Protein AF-A0A2K3P424-F1 (afdb_monomer_lite)

pLDDT: mean 76.92, std 21.07, range [36.09, 98.31]

Radius of gyration: 28.74 Å; chains: 1; bounding box: 61×53×77 Å

Organism: Trifolium pratense (NCBI:txid57577)

Secondary structure (DSSP, 8-state):
-HHHHHHHHHHHHHHHHHHHHHHHHHHHHHHHH-TT-HHHHHHHHHHHHHHHHHHHHHHHHHHHHHHHHHHHHS-----SS------PPPPTT-------------TT-EEEEE-TTS-EEEEEEEEE-SSEEEEEESS--SHHHHHS-EEEEESSSSEEE----TTSSSSS--------

Structure (mmCIF, N/CA/C/O backbone):
data_AF-A0A2K3P424-F1
#
_entry.id   AF-A0A2K3P424-F1
#
loop_
_atom_site.group_PDB
_atom_site.id
_atom_site.type_symbol
_atom_site.label_atom_id
_atom_site.label_alt_id
_atom_site.label_comp_id
_atom_site.label_asym_id
_atom_site.label_entity_id
_atom_site.label_seq_id
_atom_site.pdbx_PDB_ins_code
_atom_site.Cartn_x
_atom_site.Cartn_y
_atom_site.Cartn_z
_atom_site.occupancy
_atom_site.B_iso_or_equiv
_atom_site.auth_seq_id
_atom_site.auth_comp_id
_atom_site.auth_asym_id
_atom_site.auth_atom_id
_atom_site.pdbx_PDB_model_num
ATOM 1 N N . MET A 1 1 ? 10.937 -5.374 24.442 1.00 50.41 1 MET A N 1
ATOM 2 C CA . MET A 1 1 ? 12.135 -5.113 23.614 1.00 50.41 1 MET A CA 1
ATOM 3 C C . MET A 1 1 ? 11.851 -5.297 22.122 1.00 50.41 1 MET A C 1
ATOM 5 O O . MET A 1 1 ? 12.391 -4.520 21.358 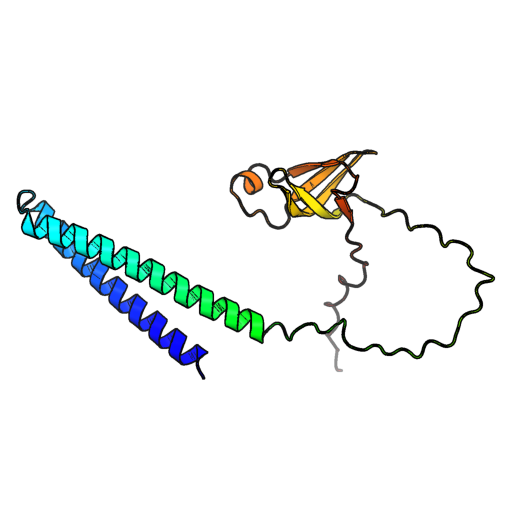1.00 50.41 1 MET A O 1
ATOM 9 N N . GLY A 1 2 ? 10.949 -6.201 21.702 1.00 68.12 2 GLY A N 1
ATOM 10 C CA . GLY A 1 2 ? 10.684 -6.443 20.270 1.00 68.12 2 GLY A CA 1
ATOM 11 C C . GLY A 1 2 ? 10.079 -5.287 19.456 1.00 68.12 2 GLY A C 1
ATOM 12 O O . GLY A 1 2 ? 10.345 -5.204 18.268 1.00 68.12 2 GLY A O 1
ATOM 13 N N . SER A 1 3 ? 9.329 -4.358 20.062 1.00 79.31 3 SER A N 1
ATOM 14 C CA . SER A 1 3 ? 8.681 -3.273 19.303 1.00 79.31 3 SER A CA 1
ATOM 15 C C . SER A 1 3 ? 9.649 -2.204 18.786 1.00 79.31 3 SER A C 1
ATOM 17 O O . SER A 1 3 ? 9.395 -1.606 17.747 1.00 79.31 3 SER A O 1
ATOM 19 N N . GLU A 1 4 ? 10.748 -1.942 19.497 1.00 86.62 4 GLU A N 1
ATOM 20 C CA . GLU A 1 4 ? 11.761 -0.974 19.055 1.00 86.62 4 GLU A CA 1
ATOM 21 C C . GLU A 1 4 ? 12.604 -1.559 17.916 1.00 86.62 4 GLU A C 1
ATOM 23 O O . GLU A 1 4 ? 12.831 -0.903 16.905 1.00 86.62 4 GLU A O 1
ATOM 28 N N . GLU A 1 5 ? 13.002 -2.826 18.044 1.00 88.56 5 GLU A N 1
ATOM 29 C CA . GLU A 1 5 ? 13.730 -3.559 17.003 1.00 88.56 5 GLU A CA 1
ATOM 30 C C . GLU A 1 5 ? 12.907 -3.663 15.708 1.00 88.56 5 GLU A C 1
ATOM 32 O O . GLU A 1 5 ? 13.434 -3.434 14.620 1.00 88.56 5 GLU A O 1
ATOM 37 N N . GLU A 1 6 ? 11.599 -3.921 15.820 1.00 90.94 6 GLU A N 1
ATOM 38 C CA . GLU A 1 6 ? 10.673 -3.947 14.682 1.00 90.94 6 GLU A CA 1
ATOM 39 C C . GLU A 1 6 ? 10.567 -2.578 13.992 1.00 90.94 6 GLU A C 1
ATOM 41 O O . GLU A 1 6 ? 10.610 -2.508 12.767 1.00 90.94 6 GLU A O 1
ATOM 46 N N . ARG A 1 7 ? 10.535 -1.470 14.748 1.00 91.56 7 ARG A N 1
ATOM 47 C CA . ARG A 1 7 ? 10.543 -0.107 14.177 1.00 91.56 7 ARG A CA 1
ATOM 48 C C . ARG A 1 7 ? 11.841 0.216 13.448 1.00 91.56 7 ARG A C 1
ATOM 50 O O . ARG A 1 7 ? 11.812 0.863 12.404 1.00 91.56 7 ARG A O 1
ATOM 57 N N . VAL A 1 8 ? 12.981 -0.214 13.985 1.00 94.56 8 VAL A N 1
ATOM 58 C CA . VAL A 1 8 ? 14.280 -0.035 13.320 1.00 94.56 8 VAL A CA 1
ATOM 59 C C . VAL A 1 8 ? 14.308 -0.801 11.997 1.00 94.56 8 VAL A C 1
ATOM 61 O O . VAL A 1 8 ? 14.717 -0.235 10.983 1.00 94.56 8 VAL A O 1
ATOM 64 N N . LEU A 1 9 ? 13.820 -2.045 11.988 1.00 93.62 9 LEU A N 1
ATOM 65 C CA . LEU A 1 9 ? 13.697 -2.851 10.771 1.00 93.62 9 LEU A CA 1
ATOM 66 C C . LEU A 1 9 ? 12.753 -2.207 9.748 1.00 93.62 9 LEU A C 1
ATOM 68 O O . LEU A 1 9 ? 13.120 -2.098 8.581 1.00 93.62 9 LEU A O 1
ATOM 72 N N . GLU A 1 10 ? 11.577 -1.734 10.172 1.00 95.31 10 GLU A N 1
ATOM 73 C CA . GLU A 1 10 ? 10.632 -1.008 9.309 1.00 95.31 10 GLU A CA 1
ATOM 74 C C . GLU A 1 10 ? 11.301 0.204 8.643 1.00 95.31 10 GLU A C 1
ATOM 76 O O . GLU A 1 10 ? 11.246 0.340 7.423 1.00 95.31 10 GLU A O 1
ATOM 81 N N . ASN A 1 11 ? 11.988 1.046 9.422 1.00 96.00 11 ASN A N 1
ATOM 82 C CA . ASN A 1 11 ? 12.668 2.237 8.903 1.00 96.00 11 ASN A CA 1
ATOM 83 C C . ASN A 1 11 ? 13.791 1.882 7.915 1.00 96.00 11 ASN A C 1
ATOM 85 O O . ASN A 1 11 ? 13.994 2.575 6.918 1.00 96.00 11 ASN A O 1
ATOM 89 N N . GLN A 1 12 ? 14.535 0.806 8.182 1.00 96.62 12 GLN A N 1
ATOM 90 C CA . GLN A 1 12 ? 15.587 0.343 7.281 1.00 96.62 12 GLN A CA 1
ATOM 91 C C . GLN A 1 12 ? 15.010 -0.161 5.951 1.00 96.62 12 GLN A C 1
ATOM 93 O O . GLN A 1 12 ? 15.551 0.160 4.893 1.00 96.62 12 GLN A O 1
ATOM 98 N N . LEU A 1 13 ? 13.907 -0.911 5.994 1.00 96.38 13 LEU A N 1
ATOM 99 C CA . LEU A 1 13 ? 13.216 -1.389 4.795 1.00 96.38 13 LEU A CA 1
ATOM 100 C C . LEU A 1 13 ? 12.629 -0.234 3.976 1.00 96.38 13 LEU A C 1
ATOM 102 O O . LEU A 1 13 ? 12.711 -0.250 2.751 1.00 96.38 13 LEU A O 1
ATOM 106 N N . GLU A 1 14 ? 12.088 0.795 4.631 1.00 97.50 14 GLU A N 1
ATOM 107 C CA . GLU A 1 14 ? 11.613 2.009 3.955 1.00 97.50 14 GLU A CA 1
ATOM 108 C C . GLU A 1 14 ? 12.727 2.741 3.213 1.00 97.50 14 GLU A C 1
ATOM 110 O O . GLU A 1 14 ? 12.531 3.168 2.073 1.00 97.50 14 GLU A O 1
ATOM 115 N N . LEU A 1 15 ? 13.899 2.862 3.840 1.00 97.44 15 LEU A 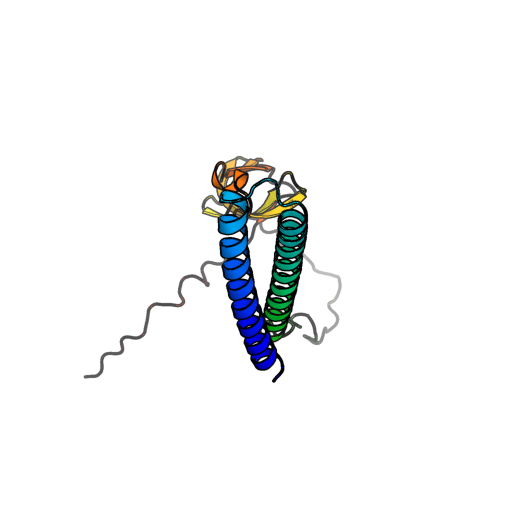N 1
ATOM 116 C CA . LEU A 1 15 ? 15.058 3.480 3.208 1.00 97.44 15 LEU A CA 1
ATOM 117 C C . LEU A 1 15 ? 15.476 2.701 1.954 1.00 97.44 15 LEU A C 1
ATOM 119 O O . LEU A 1 15 ? 15.638 3.296 0.891 1.00 97.44 15 LEU A O 1
ATOM 123 N N . GLN A 1 16 ? 15.570 1.372 2.054 1.00 96.94 16 GLN A N 1
ATOM 124 C CA . GLN A 1 16 ? 15.919 0.509 0.920 1.00 96.94 16 GLN A CA 1
ATOM 125 C C . GLN A 1 16 ? 14.886 0.578 -0.210 1.00 96.94 16 GLN A C 1
ATOM 127 O O . GLN A 1 16 ? 15.251 0.635 -1.383 1.00 96.94 16 GLN A O 1
ATOM 132 N N . LEU A 1 17 ? 13.595 0.621 0.124 1.00 97.81 17 LEU A N 1
ATOM 133 C CA . LEU A 1 17 ? 12.527 0.818 -0.857 1.00 97.81 17 LEU A CA 1
ATOM 134 C C . LEU A 1 17 ? 12.668 2.155 -1.588 1.00 97.81 17 LEU A C 1
ATOM 136 O O . LEU A 1 17 ? 12.436 2.220 -2.795 1.00 97.81 17 LEU A O 1
ATOM 140 N N . ASN A 1 18 ? 13.059 3.220 -0.885 1.00 97.81 18 ASN A N 1
ATOM 141 C CA . ASN A 1 18 ? 13.304 4.509 -1.522 1.00 97.81 18 ASN A CA 1
ATOM 142 C C . ASN A 1 18 ? 14.489 4.439 -2.498 1.00 97.81 18 ASN A C 1
ATOM 144 O O . ASN A 1 18 ? 14.373 4.892 -3.632 1.00 97.81 18 ASN A O 1
ATOM 148 N N . GLU A 1 19 ? 15.592 3.804 -2.102 1.00 97.44 19 GLU A N 1
ATOM 149 C CA . GLU A 1 19 ? 16.766 3.605 -2.967 1.00 97.44 19 GLU A CA 1
ATOM 150 C C . GLU A 1 19 ? 16.436 2.777 -4.224 1.00 97.44 19 GLU A C 1
ATOM 152 O O . GLU A 1 19 ? 16.912 3.071 -5.325 1.00 97.44 19 GLU A O 1
ATOM 157 N N . GLN A 1 20 ? 15.583 1.756 -4.093 1.00 97.69 20 GLN A N 1
ATOM 158 C CA . GLN A 1 20 ? 15.102 0.973 -5.235 1.00 97.69 20 GLN A CA 1
ATOM 159 C C . GLN A 1 20 ? 14.208 1.797 -6.165 1.00 97.69 20 GLN A C 1
ATOM 161 O O . GLN A 1 20 ? 14.333 1.677 -7.382 1.00 97.69 20 GLN A O 1
ATOM 166 N N . LYS A 1 21 ? 13.352 2.672 -5.625 1.00 97.88 21 LYS A N 1
ATOM 167 C CA . LYS A 1 21 ? 12.535 3.601 -6.427 1.00 97.88 21 LYS A CA 1
ATOM 168 C C . LYS A 1 21 ? 13.389 4.623 -7.174 1.00 97.88 21 LYS A C 1
ATOM 170 O O . LYS A 1 21 ? 13.114 4.908 -8.338 1.00 97.88 21 LYS A O 1
ATOM 175 N N . ASP A 1 22 ? 14.449 5.121 -6.545 1.00 97.81 22 ASP A N 1
ATOM 176 C CA . ASP A 1 22 ? 15.416 6.003 -7.204 1.00 97.81 22 ASP A CA 1
ATOM 177 C C . ASP A 1 22 ? 16.155 5.261 -8.332 1.00 97.81 22 ASP A C 1
ATOM 179 O O . ASP A 1 22 ? 16.331 5.790 -9.431 1.00 97.81 22 ASP A O 1
ATOM 183 N N . SER A 1 23 ? 16.520 3.997 -8.094 1.00 96.25 23 SER A N 1
ATOM 184 C CA . SER A 1 23 ? 17.129 3.122 -9.107 1.00 96.25 23 SER A CA 1
ATOM 185 C C . SER A 1 23 ? 16.175 2.838 -10.273 1.00 96.25 23 SER A C 1
ATOM 187 O O . SER A 1 23 ? 16.591 2.867 -11.430 1.00 96.25 23 SER A O 1
ATOM 189 N N . LEU A 1 24 ? 14.888 2.624 -9.986 1.00 97.75 24 LEU A N 1
ATOM 190 C CA . LEU A 1 24 ? 13.845 2.444 -10.994 1.00 97.75 24 LEU A CA 1
ATOM 191 C C . LEU A 1 24 ? 13.701 3.693 -11.872 1.00 97.75 24 LEU A C 1
ATOM 193 O O . LEU A 1 24 ? 13.701 3.578 -13.092 1.00 97.75 24 LEU A O 1
ATOM 197 N N . SER A 1 25 ? 13.695 4.884 -11.266 1.00 97.62 25 SER A N 1
ATOM 198 C CA . SER A 1 25 ? 13.671 6.160 -11.995 1.00 97.62 25 SER A CA 1
ATOM 199 C C . SER A 1 25 ? 14.871 6.312 -12.943 1.00 97.62 25 SER A C 1
ATOM 201 O O . SER A 1 25 ? 14.738 6.766 -14.082 1.00 97.62 25 SER A O 1
ATOM 203 N N . ALA A 1 26 ? 16.061 5.870 -12.523 1.00 96.75 26 ALA A N 1
ATOM 204 C CA . ALA A 1 26 ? 17.235 5.855 -13.395 1.00 96.75 26 ALA A CA 1
ATOM 205 C C . ALA A 1 26 ? 17.065 4.901 -14.595 1.00 96.75 26 ALA A C 1
ATOM 207 O O . ALA A 1 26 ? 17.467 5.238 -15.713 1.00 96.75 26 ALA A O 1
ATOM 208 N N . ILE A 1 27 ? 16.441 3.738 -14.384 1.00 96.06 27 ILE A N 1
ATOM 209 C CA . ILE A 1 27 ? 16.120 2.780 -15.451 1.00 96.06 27 ILE A CA 1
ATOM 210 C C . ILE A 1 27 ? 15.049 3.346 -16.394 1.00 96.06 27 ILE A C 1
ATOM 212 O O . ILE A 1 27 ? 15.208 3.237 -17.610 1.00 96.06 27 ILE A O 1
ATOM 216 N N . ASP A 1 28 ? 14.025 4.025 -15.872 1.00 96.62 28 ASP A N 1
ATOM 217 C CA . ASP A 1 28 ? 13.004 4.708 -16.676 1.00 96.62 28 ASP A CA 1
ATOM 218 C C . ASP A 1 28 ? 13.643 5.717 -17.634 1.00 96.62 28 ASP A C 1
ATOM 220 O O . ASP A 1 28 ? 13.347 5.736 -18.831 1.00 96.62 28 ASP A O 1
ATOM 224 N N . HIS A 1 29 ? 14.588 6.520 -17.139 1.00 96.31 29 HIS A N 1
ATOM 225 C CA . HIS A 1 29 ? 15.341 7.451 -17.976 1.00 96.31 29 HIS A CA 1
ATOM 226 C C . HIS A 1 29 ? 16.160 6.749 -19.065 1.00 96.31 29 HIS A C 1
ATOM 228 O O . HIS A 1 29 ? 16.208 7.235 -20.197 1.00 96.31 29 HIS A O 1
ATOM 234 N N . ALA A 1 30 ? 16.783 5.611 -18.760 1.00 95.12 30 ALA A N 1
ATOM 235 C CA . ALA A 1 30 ? 17.528 4.835 -19.747 1.00 95.12 30 ALA A CA 1
ATOM 236 C C . ALA A 1 30 ? 16.604 4.202 -20.808 1.00 95.12 30 ALA A C 1
ATOM 238 O O . ALA A 1 30 ? 16.928 4.242 -21.995 1.00 95.12 30 ALA A O 1
ATOM 239 N N . LEU A 1 31 ? 15.420 3.720 -20.416 1.00 95.19 31 LEU A N 1
ATOM 240 C CA . LEU A 1 31 ? 14.396 3.196 -21.331 1.00 95.19 31 LEU A CA 1
ATOM 241 C C . LEU A 1 31 ? 13.782 4.278 -22.229 1.00 95.19 31 LEU A C 1
ATOM 243 O O . LEU A 1 31 ? 13.370 3.980 -23.349 1.00 95.19 31 LEU A O 1
ATOM 247 N N . LEU A 1 32 ? 13.738 5.537 -21.782 1.00 95.44 32 LEU A N 1
ATOM 248 C CA . LEU A 1 32 ? 13.353 6.662 -22.644 1.00 95.44 32 LEU A CA 1
ATOM 249 C C . LEU A 1 32 ? 14.380 6.919 -23.758 1.00 95.44 32 LEU A C 1
ATOM 251 O O . LEU A 1 32 ? 14.000 7.358 -24.843 1.00 95.44 32 LEU A O 1
ATOM 255 N N . ILE A 1 33 ? 15.665 6.664 -23.492 1.00 95.12 33 ILE A N 1
ATOM 256 C CA . ILE A 1 33 ? 16.758 6.845 -24.458 1.00 95.12 33 ILE A CA 1
ATOM 257 C C . ILE A 1 33 ? 16.828 5.657 -25.424 1.00 95.12 33 ILE A C 1
ATOM 259 O O . ILE A 1 33 ? 16.982 5.863 -26.628 1.00 95.12 33 ILE A O 1
ATOM 263 N N . ASP A 1 34 ? 16.684 4.431 -24.914 1.00 94.81 34 ASP A N 1
ATOM 264 C CA . ASP A 1 34 ? 16.653 3.204 -25.715 1.00 94.81 34 ASP A CA 1
ATOM 265 C C . ASP A 1 34 ? 15.436 2.324 -25.363 1.00 94.81 34 ASP A C 1
ATOM 267 O O . ASP A 1 34 ? 15.533 1.395 -24.554 1.00 94.81 34 ASP A O 1
ATOM 271 N N . PRO A 1 35 ? 14.279 2.569 -26.009 1.00 92.56 35 PRO A N 1
ATOM 272 C CA . PRO A 1 35 ? 13.057 1.800 -25.768 1.00 92.56 35 PRO A CA 1
ATOM 273 C C . PRO A 1 35 ? 13.111 0.354 -26.275 1.00 92.56 35 PRO A C 1
ATOM 275 O O . PRO A 1 35 ? 12.222 -0.443 -25.946 1.00 92.56 35 PRO A O 1
ATOM 278 N N . THR A 1 36 ? 14.094 0.039 -27.126 1.00 94.12 36 THR A N 1
ATOM 279 C CA . THR A 1 36 ? 14.251 -1.267 -27.780 1.00 94.12 36 THR A CA 1
ATOM 280 C C . THR A 1 36 ? 15.104 -2.244 -26.982 1.00 94.12 36 THR A C 1
ATOM 282 O O . THR A 1 36 ? 15.158 -3.422 -27.334 1.00 94.12 36 THR A O 1
ATOM 285 N N . ASN A 1 37 ? 15.719 -1.786 -25.890 1.00 94.69 37 ASN A N 1
ATOM 286 C CA . ASN A 1 37 ? 16.498 -2.629 -24.998 1.00 94.69 37 ASN A CA 1
ATOM 287 C C . ASN A 1 37 ? 15.586 -3.582 -24.199 1.00 94.69 37 ASN A C 1
ATOM 289 O O . ASN A 1 37 ? 14.924 -3.178 -23.240 1.00 94.69 37 ASN A O 1
ATOM 293 N N . SER A 1 38 ? 15.529 -4.851 -24.617 1.00 93.94 38 SER A N 1
ATOM 294 C CA . SER A 1 38 ? 14.696 -5.881 -23.983 1.00 93.94 38 SER A CA 1
ATOM 295 C C . SER A 1 38 ? 15.201 -6.283 -22.599 1.00 93.94 38 SER A C 1
ATOM 297 O O . SER A 1 38 ? 14.395 -6.431 -21.690 1.00 93.94 38 SER A O 1
ATOM 299 N N . GLU A 1 39 ? 16.518 -6.393 -22.418 1.00 95.38 39 GLU A N 1
ATOM 300 C CA . GLU A 1 39 ? 17.136 -6.772 -21.138 1.00 95.38 39 GLU A CA 1
ATOM 301 C C . GLU A 1 39 ? 16.827 -5.730 -20.055 1.00 95.38 39 GLU A C 1
ATOM 303 O O . GLU A 1 39 ? 16.421 -6.062 -18.944 1.00 95.38 39 GLU A O 1
ATOM 308 N N . LEU A 1 40 ? 16.944 -4.444 -20.396 1.00 95.19 40 LEU A N 1
ATOM 309 C CA . LEU A 1 40 ? 16.648 -3.349 -19.475 1.00 95.19 40 LEU A CA 1
ATOM 310 C C . LEU A 1 40 ? 15.158 -3.293 -19.100 1.00 95.19 40 LEU A C 1
ATOM 312 O O . LEU A 1 40 ? 14.816 -2.934 -17.974 1.00 95.19 40 LEU A O 1
ATOM 316 N N . ARG A 1 41 ? 14.271 -3.667 -20.030 1.00 95.81 41 ARG A N 1
ATOM 317 C CA . ARG A 1 41 ? 12.828 -3.764 -19.779 1.00 95.81 41 ARG A CA 1
ATOM 318 C C . ARG A 1 41 ? 12.496 -4.920 -18.836 1.00 95.81 41 ARG A C 1
ATOM 320 O O . ARG A 1 41 ? 11.686 -4.730 -17.935 1.00 95.81 41 ARG A O 1
ATOM 327 N N . GLU A 1 42 ? 13.137 -6.074 -19.010 1.00 96.56 42 GLU A N 1
ATOM 328 C CA . GLU A 1 42 ? 12.990 -7.218 -18.102 1.00 96.56 42 GLU A CA 1
ATOM 329 C C . GLU A 1 42 ? 13.432 -6.851 -16.677 1.00 96.56 42 GLU A C 1
ATOM 331 O O . GLU A 1 42 ? 12.678 -7.062 -15.730 1.00 96.56 42 GLU A O 1
ATOM 336 N N . VAL A 1 43 ? 14.594 -6.200 -16.525 1.00 96.81 43 VAL A N 1
ATOM 337 C CA . VAL A 1 43 ? 15.082 -5.724 -15.215 1.00 96.81 43 VAL A CA 1
ATOM 338 C C . VAL A 1 43 ? 14.134 -4.694 -14.595 1.00 96.81 43 VAL A C 1
ATOM 340 O O . VAL A 1 43 ? 13.877 -4.739 -13.394 1.00 96.81 43 VAL A O 1
ATOM 343 N N . HIS A 1 44 ? 13.589 -3.771 -15.394 1.00 97.56 44 HIS A N 1
ATOM 344 C CA . HIS A 1 44 ? 12.577 -2.821 -14.928 1.00 97.56 44 HIS A CA 1
ATOM 345 C C . HIS A 1 44 ? 11.337 -3.548 -14.385 1.00 97.56 44 HIS A C 1
ATOM 347 O O . HIS A 1 44 ? 10.865 -3.237 -13.293 1.00 97.56 44 HIS A O 1
ATOM 353 N N . GLU A 1 45 ? 10.800 -4.516 -15.131 1.00 97.25 45 GLU A N 1
ATOM 354 C CA . GLU A 1 45 ? 9.615 -5.279 -14.725 1.00 97.25 45 GLU A CA 1
ATOM 355 C C . GLU A 1 45 ? 9.863 -6.090 -13.445 1.00 97.25 45 GLU A C 1
ATOM 357 O O . GLU A 1 45 ? 9.029 -6.063 -12.535 1.00 97.25 45 GLU A O 1
ATOM 362 N N . GLU A 1 46 ? 11.025 -6.740 -13.336 1.00 97.75 46 GLU A N 1
ATOM 363 C CA . GLU A 1 46 ? 11.438 -7.461 -12.128 1.00 97.75 46 GLU A CA 1
ATOM 364 C C . GLU A 1 46 ? 11.566 -6.517 -10.927 1.00 97.75 46 GLU A C 1
ATOM 366 O O . GLU A 1 46 ? 11.020 -6.801 -9.860 1.00 97.75 46 GLU A O 1
ATOM 371 N N . LEU A 1 47 ? 12.217 -5.362 -11.099 1.00 97.62 47 LEU A N 1
ATOM 372 C CA . LEU A 1 47 ? 12.388 -4.381 -10.028 1.00 97.62 47 LEU A CA 1
ATOM 373 C C . LEU A 1 47 ? 11.044 -3.807 -9.564 1.00 97.62 47 LEU A C 1
ATOM 375 O O . LEU A 1 47 ? 10.818 -3.666 -8.363 1.00 97.62 47 LEU A O 1
ATOM 379 N N . VAL A 1 48 ? 10.122 -3.526 -10.489 1.00 98.19 48 VAL A N 1
ATOM 380 C CA . VAL A 1 48 ? 8.756 -3.095 -10.152 1.00 98.19 48 VAL A CA 1
ATOM 381 C C . VAL A 1 48 ? 8.034 -4.156 -9.326 1.00 98.19 48 VAL A C 1
ATOM 383 O O . VAL A 1 48 ? 7.331 -3.809 -8.375 1.00 98.19 48 VAL A O 1
ATOM 386 N N . GLN A 1 49 ? 8.181 -5.435 -9.676 1.00 98.00 49 GLN A N 1
ATOM 387 C CA . GLN A 1 49 ? 7.558 -6.512 -8.914 1.00 98.00 49 GLN A CA 1
ATOM 388 C C . GLN A 1 49 ? 8.199 -6.661 -7.528 1.00 98.00 49 GLN A C 1
ATOM 390 O O . GLN A 1 49 ? 7.479 -6.710 -6.535 1.00 98.00 49 GLN A O 1
ATOM 395 N N . ALA A 1 50 ? 9.530 -6.626 -7.440 1.00 97.25 50 ALA A N 1
ATOM 396 C CA . ALA A 1 50 ? 10.256 -6.709 -6.176 1.00 97.25 50 ALA A CA 1
ATOM 397 C C . ALA A 1 50 ? 9.898 -5.563 -5.213 1.00 97.25 50 ALA A C 1
ATOM 399 O O . ALA A 1 50 ? 9.704 -5.799 -4.021 1.00 97.25 50 ALA A O 1
ATOM 400 N N . ILE A 1 51 ? 9.750 -4.334 -5.726 1.00 97.94 51 ILE A N 1
ATOM 401 C CA . ILE A 1 51 ? 9.302 -3.177 -4.935 1.00 97.94 51 ILE A CA 1
ATOM 402 C C . ILE A 1 51 ? 7.895 -3.420 -4.383 1.00 97.94 51 ILE A C 1
ATOM 404 O O . ILE A 1 51 ? 7.667 -3.196 -3.197 1.00 97.94 51 ILE A O 1
ATOM 408 N N . LYS A 1 52 ? 6.958 -3.905 -5.207 1.00 98.31 52 LYS A N 1
ATOM 409 C CA . LYS A 1 52 ? 5.585 -4.193 -4.759 1.00 98.31 52 LYS A CA 1
ATOM 410 C C . LYS A 1 52 ? 5.553 -5.252 -3.662 1.00 98.31 52 LYS A C 1
ATOM 412 O O . LYS A 1 52 ? 4.889 -5.051 -2.648 1.00 98.31 52 LYS A O 1
ATOM 417 N N . ASP A 1 53 ? 6.290 -6.342 -3.847 1.00 97.69 53 ASP A N 1
ATOM 418 C CA . ASP A 1 53 ? 6.345 -7.437 -2.877 1.00 97.69 53 ASP A CA 1
ATOM 419 C C . ASP A 1 53 ? 6.956 -6.957 -1.544 1.00 97.69 53 ASP A C 1
ATOM 421 O O . ASP A 1 53 ? 6.471 -7.298 -0.462 1.00 97.69 53 ASP A O 1
ATOM 425 N N . ALA A 1 54 ? 7.985 -6.105 -1.601 1.00 96.00 54 ALA A N 1
ATOM 426 C CA . ALA A 1 54 ? 8.591 -5.496 -0.419 1.00 96.00 54 ALA A CA 1
ATOM 427 C C . ALA A 1 54 ? 7.661 -4.479 0.276 1.00 96.00 54 ALA A C 1
ATOM 429 O O . ALA A 1 54 ? 7.604 -4.450 1.508 1.00 96.00 54 ALA A O 1
ATOM 430 N N . GLU A 1 55 ? 6.898 -3.679 -0.476 1.00 97.56 55 GLU A N 1
ATOM 431 C CA . GLU A 1 55 ? 5.876 -2.773 0.071 1.00 97.56 55 GLU A CA 1
ATOM 432 C C . GLU A 1 55 ? 4.751 -3.540 0.778 1.00 97.56 55 GLU A C 1
ATOM 434 O O . GLU A 1 55 ? 4.332 -3.158 1.876 1.00 97.56 55 GLU A O 1
ATOM 439 N N . GLU A 1 56 ? 4.286 -4.643 0.188 1.00 97.88 56 GLU A N 1
ATOM 440 C CA . GLU A 1 56 ? 3.297 -5.530 0.805 1.00 97.88 56 GLU A CA 1
ATOM 441 C C . GLU A 1 56 ? 3.853 -6.162 2.089 1.00 97.88 56 GLU A C 1
ATOM 443 O O . GLU A 1 56 ? 3.203 -6.118 3.140 1.00 97.88 56 GLU A O 1
ATOM 448 N N . GLY A 1 57 ? 5.087 -6.671 2.049 1.00 96.12 57 GLY A N 1
ATOM 449 C CA . GLY A 1 57 ? 5.775 -7.200 3.226 1.00 96.12 57 GLY A CA 1
ATOM 450 C C . GLY A 1 57 ? 5.887 -6.171 4.356 1.00 96.12 57 GLY A C 1
ATOM 451 O O . GLY A 1 57 ? 5.550 -6.464 5.506 1.00 96.12 57 GLY A O 1
ATOM 452 N N . LEU A 1 58 ? 6.280 -4.936 4.035 1.00 97.38 58 LEU A N 1
ATOM 453 C CA . LEU A 1 58 ? 6.369 -3.846 5.007 1.00 97.38 58 LEU A CA 1
ATOM 454 C C . LEU A 1 58 ? 4.997 -3.491 5.602 1.00 97.38 58 LEU A C 1
ATOM 456 O O . LEU A 1 58 ? 4.885 -3.255 6.808 1.00 97.38 58 LEU A O 1
ATOM 460 N N . LEU A 1 59 ? 3.938 -3.487 4.788 1.00 97.06 59 LEU A N 1
ATOM 461 C CA . LEU A 1 59 ? 2.571 -3.271 5.265 1.00 97.06 59 LEU A CA 1
ATOM 462 C C . LEU A 1 59 ? 2.151 -4.355 6.268 1.00 97.06 59 LEU A C 1
ATOM 464 O O . LEU A 1 59 ? 1.538 -4.043 7.296 1.00 97.06 59 LEU A O 1
ATOM 468 N N . HIS A 1 60 ? 2.487 -5.616 5.992 1.00 96.81 60 HIS A N 1
ATOM 469 C CA . HIS A 1 60 ? 2.216 -6.726 6.902 1.00 96.81 60 HIS A CA 1
ATOM 470 C C . HIS A 1 60 ? 2.934 -6.569 8.244 1.00 96.81 60 HIS A C 1
ATOM 472 O O . HIS A 1 60 ? 2.292 -6.754 9.282 1.00 96.81 60 HIS A O 1
ATOM 478 N N . LEU A 1 61 ? 4.211 -6.178 8.232 1.00 95.00 61 LEU A N 1
ATOM 479 C CA . LEU A 1 61 ? 4.986 -5.914 9.449 1.00 95.00 61 LEU A CA 1
ATOM 480 C C . LEU A 1 61 ? 4.342 -4.802 10.281 1.00 95.00 61 LEU A C 1
ATOM 482 O O . LEU A 1 61 ? 3.931 -5.035 11.417 1.00 95.00 61 LEU A O 1
ATOM 486 N N . LYS A 1 62 ? 4.091 -3.640 9.667 1.00 95.81 62 LYS A N 1
ATOM 487 C CA . LYS A 1 62 ? 3.452 -2.501 10.345 1.00 95.81 62 LYS A CA 1
ATOM 488 C C . LYS A 1 62 ? 2.108 -2.862 10.959 1.00 95.81 62 LYS A C 1
ATOM 490 O O . LYS A 1 62 ? 1.790 -2.448 12.075 1.00 95.81 62 LYS A O 1
ATOM 495 N N . ARG A 1 63 ? 1.296 -3.633 10.235 1.00 96.12 63 ARG A N 1
ATOM 496 C CA . ARG A 1 63 ? 0.006 -4.109 10.736 1.00 96.12 63 ARG A CA 1
ATOM 497 C C . ARG A 1 63 ? 0.184 -5.042 11.930 1.00 96.12 63 ARG A C 1
ATOM 499 O O . ARG A 1 63 ? -0.533 -4.876 12.913 1.00 96.12 63 ARG A O 1
ATOM 506 N N . SER A 1 64 ? 1.094 -6.010 11.840 1.00 93.62 64 SER A N 1
ATOM 507 C CA . SER A 1 64 ? 1.390 -6.950 12.926 1.00 93.62 64 SER A CA 1
ATOM 508 C C . SER A 1 64 ? 1.812 -6.206 14.192 1.00 93.62 64 SER A C 1
ATOM 510 O O . SER A 1 64 ? 1.214 -6.410 15.252 1.00 93.62 64 SER A O 1
ATOM 512 N N . ARG A 1 65 ? 2.743 -5.252 14.060 1.00 92.88 65 ARG A N 1
ATOM 513 C CA . ARG A 1 65 ? 3.180 -4.399 15.164 1.00 92.88 65 ARG A CA 1
ATOM 514 C C . ARG A 1 65 ? 2.023 -3.650 15.803 1.00 92.88 65 ARG A C 1
ATOM 516 O O . ARG A 1 65 ? 1.832 -3.736 17.011 1.00 92.88 65 ARG A O 1
ATOM 523 N N . LEU A 1 66 ? 1.224 -2.943 15.003 1.00 92.69 66 LEU A N 1
ATOM 524 C CA . LEU A 1 66 ? 0.099 -2.150 15.505 1.00 92.69 66 LEU A CA 1
ATOM 525 C C . LEU A 1 66 ? -0.954 -3.006 16.214 1.00 92.69 66 LEU A C 1
ATOM 527 O O . LEU A 1 66 ? -1.507 -2.569 17.220 1.00 92.69 66 LEU A O 1
ATOM 531 N N . LEU A 1 67 ? -1.222 -4.217 15.716 1.00 91.12 67 LEU A N 1
ATOM 532 C CA . LEU A 1 67 ? -2.122 -5.158 16.384 1.00 91.12 67 LEU A CA 1
ATOM 533 C C . LEU A 1 67 ? -1.548 -5.607 17.731 1.00 91.12 67 LEU A C 1
ATOM 535 O O . LEU A 1 67 ? -2.256 -5.551 18.729 1.00 91.12 67 LEU A O 1
ATOM 539 N N . SER A 1 68 ? -0.258 -5.946 17.786 1.00 88.38 68 SER A N 1
ATOM 540 C CA . SER A 1 68 ? 0.393 -6.313 19.048 1.00 88.38 68 SER A CA 1
ATOM 541 C C . SER A 1 68 ? 0.414 -5.154 20.057 1.00 88.38 68 SER A C 1
ATOM 543 O O . SER A 1 68 ? 0.162 -5.348 21.245 1.00 88.38 68 SER A O 1
ATOM 545 N N . GLU A 1 69 ? 0.643 -3.923 19.591 1.00 88.12 69 GLU A N 1
ATOM 546 C CA . GLU A 1 69 ? 0.579 -2.719 20.421 1.00 88.12 69 GLU A CA 1
ATOM 547 C C . GLU A 1 69 ? -0.847 -2.506 20.949 1.00 88.12 69 GLU A C 1
ATOM 549 O O . GLU A 1 69 ? -1.022 -2.255 22.139 1.00 88.12 69 GLU A O 1
ATOM 554 N N . ALA A 1 70 ? -1.873 -2.685 20.113 1.00 87.75 70 ALA A N 1
ATOM 555 C CA . ALA A 1 70 ? -3.267 -2.610 20.542 1.00 87.75 70 ALA A CA 1
ATOM 556 C C . ALA A 1 70 ? -3.622 -3.685 21.585 1.00 87.75 70 ALA A C 1
ATOM 558 O O . ALA A 1 70 ? -4.261 -3.358 22.584 1.00 87.75 70 ALA A O 1
ATOM 559 N N . ASP A 1 71 ? -3.160 -4.924 21.407 1.00 86.50 71 ASP A N 1
ATOM 560 C CA . ASP A 1 71 ? -3.394 -6.027 22.349 1.00 86.50 71 ASP A CA 1
ATOM 561 C C . ASP A 1 71 ? -2.706 -5.789 23.704 1.00 86.50 71 ASP A C 1
ATOM 563 O O . ASP A 1 71 ? -3.229 -6.175 24.746 1.00 86.50 71 ASP A O 1
ATOM 567 N N . THR A 1 72 ? -1.550 -5.115 23.726 1.00 83.94 72 THR A N 1
ATOM 568 C CA . THR A 1 72 ? -0.884 -4.740 24.992 1.00 83.94 72 THR A CA 1
ATOM 569 C C . THR A 1 72 ? -1.545 -3.556 25.701 1.00 83.94 72 THR A C 1
ATOM 571 O O . THR A 1 72 ? -1.532 -3.496 26.931 1.00 83.94 72 THR A O 1
ATOM 574 N N . LEU A 1 73 ? -2.121 -2.613 24.946 1.00 79.19 73 LEU A N 1
ATOM 575 C CA . LEU A 1 73 ? -2.798 -1.422 25.478 1.00 79.19 73 LEU A CA 1
ATOM 576 C C . LEU A 1 73 ? -4.244 -1.680 25.897 1.00 79.19 73 LEU A C 1
ATOM 578 O O . LEU A 1 73 ? -4.787 -0.921 26.700 1.00 79.19 73 LEU A O 1
ATOM 582 N N . LEU A 1 74 ? -4.866 -2.726 25.361 1.00 70.25 74 LEU A N 1
ATOM 583 C CA . LEU A 1 74 ? -6.124 -3.267 25.844 1.00 70.25 74 LEU A CA 1
ATOM 584 C C . LEU A 1 74 ? -5.784 -4.37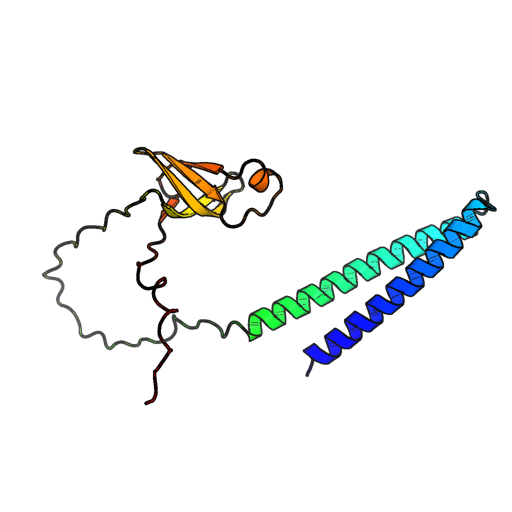5 26.841 1.00 70.25 74 LEU A C 1
ATOM 586 O O . LEU A 1 74 ? -5.748 -5.538 26.438 1.00 70.25 74 LEU A O 1
ATOM 590 N N . PRO A 1 75 ? -5.535 -4.077 28.138 1.00 57.84 75 PRO A N 1
ATOM 591 C CA . PRO A 1 75 ? -5.522 -5.141 29.123 1.00 57.84 75 PRO A CA 1
ATOM 592 C C . PRO A 1 75 ? -6.829 -5.894 28.931 1.00 57.84 75 PRO A C 1
ATOM 594 O O . PRO A 1 75 ? -7.900 -5.278 28.954 1.00 57.84 75 PRO A O 1
ATOM 597 N N . SER A 1 76 ? -6.699 -7.192 28.637 1.00 58.75 76 SER A N 1
ATOM 598 C CA . SER A 1 76 ? -7.797 -8.129 28.457 1.00 58.75 76 SER A CA 1
ATOM 599 C C . SER A 1 76 ? -8.888 -7.728 29.426 1.00 58.75 76 SER A C 1
ATOM 601 O O . SER A 1 76 ? -8.695 -7.821 30.642 1.00 58.75 76 SER A O 1
ATOM 603 N N . THR A 1 77 ? -9.984 -7.187 28.906 1.00 54.94 77 THR A N 1
ATOM 604 C CA . THR A 1 77 ? -11.132 -6.835 29.721 1.00 54.94 77 THR A CA 1
ATOM 605 C C . THR A 1 77 ? -11.772 -8.157 30.121 1.00 54.94 77 THR A C 1
ATOM 607 O O . THR A 1 77 ? -12.808 -8.565 29.613 1.00 54.94 77 THR A O 1
ATOM 610 N N . ASN A 1 78 ? -11.133 -8.838 31.075 1.00 49.91 78 ASN A N 1
ATOM 611 C CA . ASN A 1 78 ? -11.741 -9.765 32.010 1.00 49.91 78 ASN A CA 1
ATOM 612 C C . ASN A 1 78 ? -12.675 -8.946 32.914 1.00 49.91 78 ASN A C 1
ATOM 614 O O . ASN A 1 78 ? -12.506 -8.887 34.123 1.00 49.91 78 ASN A O 1
ATOM 618 N N . ILE A 1 79 ? -13.657 -8.268 32.313 1.00 50.56 79 ILE A N 1
ATOM 619 C CA . ILE A 1 79 ? -14.789 -7.668 33.028 1.00 50.56 79 ILE A CA 1
ATOM 620 C C . ILE A 1 79 ? -15.825 -8.764 33.360 1.00 50.56 79 ILE A C 1
ATOM 622 O O . ILE A 1 79 ? -16.773 -8.521 34.093 1.00 50.56 79 ILE A O 1
ATOM 626 N N . PHE A 1 80 ? -15.618 -10.003 32.894 1.00 45.06 80 PHE A N 1
ATOM 627 C CA . PHE A 1 80 ? -16.505 -11.142 33.157 1.00 45.06 80 PHE A CA 1
ATOM 628 C C . PHE A 1 80 ? -15.876 -12.278 33.975 1.00 45.06 80 PHE A C 1
ATOM 630 O O . PHE A 1 80 ? -16.482 -13.341 34.080 1.00 45.06 80 PHE A O 1
ATOM 637 N N . ALA A 1 81 ? -14.695 -12.083 34.566 1.00 43.66 81 ALA A N 1
ATOM 638 C CA . ALA A 1 81 ? -14.147 -13.043 35.517 1.00 43.66 81 ALA A CA 1
ATOM 639 C C . ALA A 1 81 ? -14.309 -12.489 36.939 1.00 43.66 81 ALA A C 1
ATOM 641 O O . ALA A 1 81 ? -13.582 -11.592 37.351 1.00 43.66 81 ALA A O 1
ATOM 642 N N . GLU A 1 82 ? -15.286 -13.057 37.650 1.00 43.12 82 GLU A N 1
ATOM 643 C CA . GLU A 1 82 ? -15.339 -13.132 39.115 1.00 43.12 82 GLU A CA 1
ATOM 644 C C . GLU A 1 82 ? -15.775 -11.853 39.860 1.00 43.12 82 GLU A C 1
ATOM 646 O O . GLU A 1 82 ? -15.098 -11.352 40.751 1.00 43.12 82 GLU A O 1
ATOM 651 N N . GLN A 1 83 ? -17.005 -11.395 39.600 1.00 36.91 83 GLN A N 1
ATOM 652 C CA . GLN A 1 83 ? -17.881 -11.086 40.737 1.00 36.91 83 GLN A CA 1
ATOM 653 C C . GLN A 1 83 ? -18.547 -12.400 41.166 1.00 36.91 83 GLN A C 1
ATOM 655 O O . GLN A 1 83 ? -19.662 -12.712 40.755 1.00 36.91 83 GLN A O 1
ATOM 660 N N . GLU A 1 84 ? -17.844 -13.201 41.972 1.00 38.97 84 GLU A N 1
ATOM 661 C CA . GLU A 1 84 ? -18.506 -14.127 42.899 1.00 38.97 84 GLU A CA 1
ATOM 662 C C . GLU A 1 84 ? -19.198 -13.279 43.977 1.00 38.97 84 GLU A C 1
ATOM 664 O O . GLU A 1 84 ? -18.727 -13.130 45.105 1.00 38.97 84 GLU A O 1
ATOM 669 N N . GLU A 1 85 ? -20.321 -12.663 43.612 1.00 38.59 85 GLU A N 1
ATOM 670 C CA . GLU A 1 85 ? -21.267 -12.155 44.591 1.00 38.59 85 GLU A CA 1
ATOM 671 C C . GLU A 1 85 ? -22.075 -13.351 45.101 1.00 38.59 85 GLU A C 1
ATOM 673 O O . GLU A 1 85 ? -22.841 -13.989 44.381 1.00 38.59 85 GLU A O 1
ATOM 678 N N . LYS A 1 86 ? -21.806 -13.695 46.358 1.00 39.31 86 LYS A N 1
ATOM 679 C CA . LYS A 1 86 ? -22.473 -14.693 47.193 1.00 39.31 86 LYS A CA 1
ATOM 680 C C . LYS A 1 86 ? -24.001 -14.666 47.000 1.00 39.31 86 LYS A C 1
ATOM 682 O O . LYS A 1 86 ? -24.696 -13.886 47.645 1.00 39.31 86 LYS A O 1
ATOM 687 N N . VAL A 1 87 ? -24.522 -15.556 46.156 1.00 38.34 87 VAL A N 1
ATOM 688 C CA . VAL A 1 87 ? -25.966 -15.764 45.979 1.00 38.34 87 VAL A CA 1
ATOM 689 C C . VAL A 1 87 ? -26.497 -16.550 47.178 1.00 38.34 87 VAL A C 1
ATOM 691 O O . VAL A 1 87 ? -26.288 -17.759 47.291 1.00 38.34 87 VAL A O 1
ATOM 694 N N . GLU A 1 88 ? -27.174 -15.864 48.098 1.00 41.91 88 GLU A N 1
ATOM 695 C CA . GLU A 1 88 ? -28.119 -16.519 49.006 1.00 41.91 88 GLU A C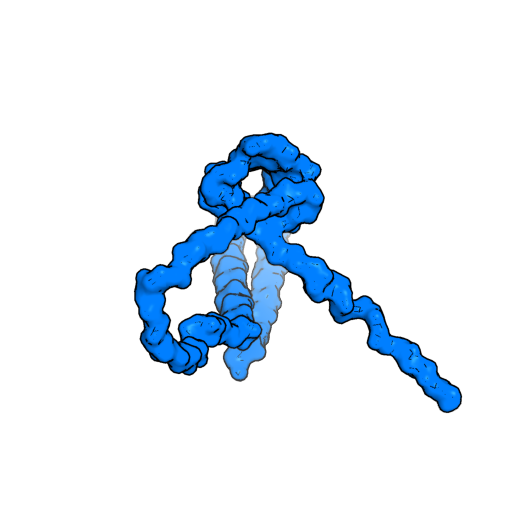A 1
ATOM 696 C C . GLU A 1 88 ? -29.382 -16.924 48.212 1.00 41.91 88 GLU A C 1
ATOM 698 O O . GLU A 1 88 ? -29.765 -16.214 47.279 1.00 41.91 88 GLU A O 1
ATOM 703 N N . PRO A 1 89 ? -30.025 -18.071 48.508 1.00 42.22 89 PRO A N 1
ATOM 704 C CA . PRO A 1 89 ? -31.106 -18.598 47.677 1.00 42.22 89 PRO A CA 1
ATOM 705 C C . PRO A 1 89 ? -32.367 -17.736 47.821 1.00 42.22 89 PRO A C 1
ATOM 707 O O . PRO A 1 89 ? -32.932 -17.650 48.910 1.00 42.22 89 PRO A O 1
ATOM 710 N N . ILE A 1 90 ? -32.818 -17.118 46.728 1.00 42.62 90 ILE A N 1
ATOM 711 C CA . ILE A 1 90 ? -34.065 -16.342 46.682 1.00 42.62 90 ILE A CA 1
ATOM 712 C C . ILE A 1 90 ? -35.248 -17.292 46.430 1.00 42.62 90 ILE A C 1
ATOM 714 O O . ILE A 1 90 ? -35.234 -18.096 45.496 1.00 42.62 90 ILE A O 1
ATOM 718 N N . ASP A 1 91 ? -36.252 -17.196 47.302 1.00 45.44 91 ASP A N 1
ATOM 719 C CA . ASP A 1 91 ? -37.519 -17.939 47.312 1.00 45.44 91 ASP A CA 1
ATOM 720 C C . ASP A 1 91 ? -38.387 -17.578 46.078 1.00 45.44 91 ASP A C 1
ATOM 722 O O . ASP A 1 91 ? -38.606 -16.391 45.822 1.00 45.44 91 ASP A O 1
ATOM 726 N N . PRO A 1 92 ? -38.880 -18.546 45.277 1.00 46.81 92 PRO A N 1
ATOM 727 C CA . PRO A 1 92 ? -39.500 -18.300 43.964 1.00 46.81 92 PRO A CA 1
ATOM 728 C C . PRO A 1 92 ? -40.931 -17.715 43.974 1.00 46.81 92 PRO A C 1
ATOM 730 O O . PRO A 1 92 ? -41.684 -17.950 43.028 1.00 46.81 92 PRO A O 1
ATOM 733 N N . ALA A 1 93 ? -41.347 -16.980 45.007 1.00 47.47 93 ALA A N 1
ATOM 734 C CA . ALA A 1 93 ? -42.757 -16.613 45.183 1.00 47.47 93 ALA A CA 1
ATOM 735 C C . ALA A 1 93 ? -43.142 -15.155 44.874 1.00 47.47 93 ALA A C 1
ATOM 737 O O . ALA A 1 93 ? -44.333 -14.863 44.921 1.00 47.47 93 ALA A O 1
ATOM 738 N N . ASP A 1 94 ? -42.218 -14.252 44.529 1.00 46.12 94 ASP A N 1
ATOM 739 C CA . ASP A 1 94 ? -42.605 -12.855 44.273 1.00 46.12 94 ASP A CA 1
ATOM 740 C C . ASP A 1 94 ? -41.673 -12.162 43.267 1.00 46.12 94 ASP A C 1
ATOM 742 O O . ASP A 1 94 ? -40.645 -11.587 43.618 1.00 46.12 94 ASP A O 1
ATOM 746 N N . VAL A 1 95 ? -42.011 -12.260 41.980 1.00 46.53 95 VAL A N 1
ATOM 747 C CA . VAL A 1 95 ? -41.407 -11.435 40.924 1.00 46.53 95 VAL A CA 1
ATOM 748 C C . VAL A 1 95 ? -42.549 -10.805 40.137 1.00 46.53 95 VAL A C 1
ATOM 750 O O . VAL A 1 95 ? -43.058 -11.381 39.173 1.00 46.53 95 VAL A O 1
ATOM 753 N N . GLU A 1 96 ? -42.975 -9.616 40.565 1.00 49.47 96 GLU A N 1
ATOM 754 C CA . GLU A 1 96 ? -43.652 -8.683 39.667 1.00 49.47 96 GLU A CA 1
ATOM 755 C C . GLU A 1 96 ? -42.705 -8.388 38.488 1.00 49.47 96 GLU A C 1
ATOM 757 O O . GLU A 1 96 ? -41.531 -8.077 38.707 1.00 49.47 96 GLU A O 1
ATOM 762 N N . PRO A 1 97 ? -43.159 -8.501 37.228 1.00 46.47 97 PRO A N 1
ATOM 763 C CA . PRO A 1 97 ? -42.321 -8.167 36.090 1.00 46.47 97 PRO A CA 1
ATOM 764 C C . PRO A 1 97 ? -42.074 -6.654 36.071 1.00 46.47 97 PRO A C 1
ATOM 766 O O . PRO A 1 97 ? -42.991 -5.873 35.808 1.00 46.47 97 PRO A O 1
ATOM 769 N N . GLU A 1 98 ? -40.831 -6.237 36.316 1.00 41.72 98 GLU A N 1
ATOM 770 C CA . GLU A 1 98 ? -40.397 -4.865 36.047 1.00 41.72 98 GLU A CA 1
ATOM 771 C C . GLU A 1 98 ? -40.715 -4.505 34.581 1.00 41.72 98 GLU A C 1
ATOM 773 O O . GLU A 1 98 ? -40.436 -5.295 33.668 1.00 41.72 98 GLU A O 1
ATOM 778 N N . PRO A 1 99 ? -41.310 -3.329 34.308 1.00 44.00 99 PRO A N 1
ATOM 779 C CA . PRO A 1 99 ? -41.644 -2.935 32.950 1.00 44.00 99 PRO A CA 1
ATOM 780 C C . PRO A 1 99 ? -40.364 -2.793 32.122 1.00 44.00 99 PRO A C 1
ATOM 782 O O . PRO A 1 99 ? -39.466 -2.021 32.460 1.00 44.00 99 PRO A O 1
ATOM 785 N N . LEU A 1 100 ? -40.302 -3.537 31.013 1.00 44.50 100 LEU A N 1
ATOM 786 C CA . LEU A 1 100 ? -39.269 -3.419 29.986 1.00 44.50 100 LEU A CA 1
ATOM 787 C C . LEU A 1 100 ? -39.142 -1.944 29.594 1.00 44.50 100 LEU A C 1
ATOM 789 O O . LEU A 1 100 ? -40.044 -1.403 28.958 1.00 44.50 100 LEU A O 1
ATOM 793 N N . GLN A 1 101 ? -38.042 -1.295 29.986 1.00 44.38 101 GLN A N 1
ATOM 794 C CA . GLN A 1 101 ? -37.755 0.087 29.613 1.00 44.38 101 GLN A CA 1
ATOM 795 C C . GLN A 1 101 ? -37.888 0.231 28.095 1.00 44.38 101 GLN A C 1
ATOM 797 O O . GLN A 1 101 ? -37.088 -0.320 27.331 1.00 44.38 101 GLN A O 1
ATOM 802 N N . GLU A 1 102 ? -38.920 0.955 27.659 1.00 47.00 102 GLU A N 1
ATOM 803 C CA . GLU A 1 102 ? -39.078 1.370 26.273 1.00 47.00 102 GLU A CA 1
ATOM 804 C C . GLU A 1 102 ? -37.797 2.105 25.880 1.00 47.00 102 GLU A C 1
ATOM 806 O O . GLU A 1 102 ? -37.472 3.168 26.411 1.00 47.00 102 GLU A O 1
ATOM 811 N N . LYS A 1 103 ? -37.001 1.491 24.999 1.00 55.16 103 LYS A N 1
ATOM 812 C CA . LYS A 1 103 ? -35.758 2.082 24.505 1.00 55.16 103 LYS A CA 1
ATOM 813 C C . LYS A 1 103 ? -36.129 3.339 23.726 1.00 55.16 103 LYS A C 1
ATOM 815 O O . LYS A 1 103 ? -36.506 3.266 22.561 1.00 55.16 103 LYS A O 1
ATOM 820 N N . CYS A 1 104 ? -36.054 4.490 24.384 1.00 53.56 104 CYS A N 1
ATOM 821 C CA . CYS A 1 104 ? -36.347 5.782 23.785 1.00 53.56 104 CYS A CA 1
ATOM 822 C C . CYS A 1 104 ? -35.322 6.096 22.688 1.00 53.56 104 CYS A C 1
ATOM 824 O O . CYS A 1 104 ? -34.217 6.567 22.954 1.00 53.56 104 CYS A O 1
ATOM 826 N N . TYR A 1 105 ? -35.697 5.853 21.434 1.00 68.88 105 TYR A N 1
ATOM 827 C CA . TYR A 1 105 ? -34.944 6.264 20.251 1.00 68.88 105 TYR A CA 1
ATOM 828 C C . TYR A 1 105 ? -35.222 7.736 19.942 1.00 68.88 105 TYR A C 1
ATOM 830 O O . TYR A 1 105 ? -35.926 8.086 18.991 1.00 68.88 105 TYR A O 1
ATOM 838 N N . SER A 1 106 ? -34.714 8.614 20.803 1.00 75.81 106 SER A N 1
ATOM 839 C CA . SER A 1 106 ? -34.847 10.053 20.614 1.00 75.81 106 SER A CA 1
ATOM 840 C C . SER A 1 106 ? -33.923 10.546 19.501 1.00 75.81 106 SER A C 1
ATOM 842 O O . SER A 1 106 ? -32.800 10.062 19.321 1.00 75.81 106 SER A O 1
ATOM 844 N N . VAL A 1 107 ? -34.396 11.546 18.756 1.00 84.38 107 VAL A N 1
ATOM 845 C CA . VAL A 1 107 ? -33.568 12.280 17.798 1.00 84.38 107 VAL A CA 1
ATOM 846 C C . VAL A 1 107 ? -32.339 12.834 18.521 1.00 84.38 107 VAL A C 1
ATOM 848 O O . VAL A 1 107 ? -32.446 13.464 19.569 1.00 84.38 107 VAL A O 1
ATOM 851 N N . GLY A 1 108 ? -31.163 12.578 17.959 1.00 83.38 108 GLY A N 1
ATOM 852 C CA . GLY A 1 108 ? -29.870 12.949 18.518 1.00 83.38 108 GLY A CA 1
ATOM 853 C C . GLY A 1 108 ? -29.151 11.830 19.272 1.00 83.38 108 GLY A C 1
ATOM 854 O O . GLY A 1 108 ? -27.944 11.956 19.481 1.00 83.38 108 GLY A O 1
ATOM 855 N N . SER A 1 109 ? -29.834 10.736 19.621 1.00 84.19 109 SER A N 1
ATOM 856 C CA . SER A 1 109 ? -29.222 9.605 20.327 1.00 84.19 109 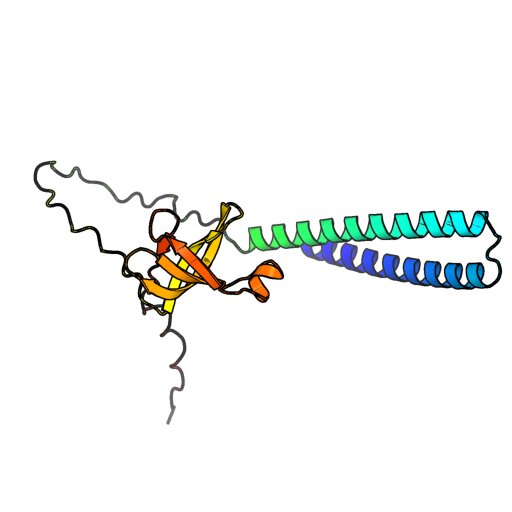SER A CA 1
ATOM 857 C C . SER A 1 109 ? -28.290 8.783 19.438 1.00 84.19 109 SER A C 1
ATOM 859 O O . SER A 1 109 ? -28.480 8.681 18.221 1.00 84.19 109 SER A O 1
ATOM 861 N N . ILE A 1 110 ? -27.277 8.177 20.061 1.00 87.50 110 ILE A N 1
ATOM 862 C CA . ILE A 1 110 ? -26.351 7.251 19.403 1.00 87.50 110 ILE A CA 1
ATOM 863 C C . ILE A 1 110 ? -26.971 5.849 19.387 1.00 87.50 110 ILE A C 1
ATOM 865 O O . ILE A 1 110 ? -27.580 5.392 20.352 1.00 87.50 110 ILE A O 1
ATOM 869 N N . CYS A 1 111 ? -26.823 5.154 18.267 1.00 85.62 111 CYS A N 1
ATOM 870 C CA . CYS A 1 111 ? -27.389 3.833 18.046 1.00 85.62 111 CYS A CA 1
ATOM 871 C C . CYS A 1 111 ? -26.444 2.946 17.238 1.00 85.62 111 CYS A C 1
ATOM 873 O O . CYS A 1 111 ? -25.492 3.419 16.611 1.00 85.62 111 CYS A O 1
ATOM 875 N N . ARG A 1 112 ? -26.745 1.648 17.235 1.00 88.88 112 ARG A N 1
ATOM 876 C CA . ARG A 1 112 ? -26.180 0.678 16.302 1.00 88.88 112 ARG A CA 1
ATOM 877 C C . ARG A 1 112 ? -27.249 0.194 15.344 1.00 88.88 112 ARG A C 1
ATOM 879 O O . ARG A 1 112 ? -28.344 -0.165 15.774 1.00 88.88 112 ARG A O 1
ATOM 886 N N . PHE A 1 113 ? -26.896 0.139 14.066 1.00 87.88 113 PHE A N 1
ATOM 887 C CA . PHE A 1 113 ? -27.775 -0.357 13.017 1.00 87.88 113 PHE A CA 1
ATOM 888 C C . PHE A 1 113 ? -27.059 -1.314 12.071 1.00 87.88 113 PHE A C 1
ATOM 890 O O . PHE A 1 113 ? -25.844 -1.213 11.873 1.00 87.88 113 PHE A O 1
ATOM 897 N N . ARG A 1 114 ? -27.810 -2.250 11.490 1.00 87.69 114 ARG A N 1
ATOM 898 C CA . ARG A 1 114 ? -27.298 -3.165 10.468 1.00 87.69 114 ARG A CA 1
ATOM 899 C C . ARG A 1 114 ? -27.420 -2.531 9.082 1.00 87.69 114 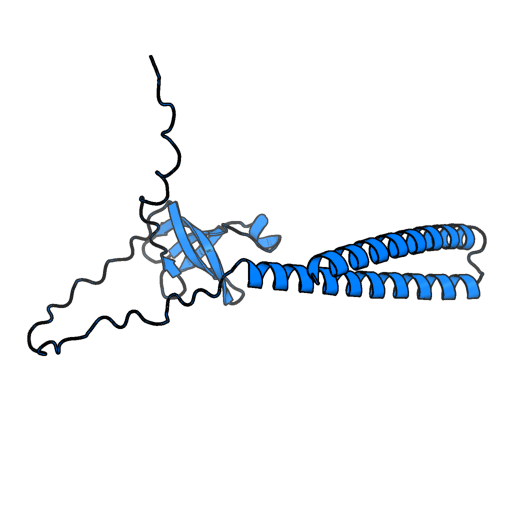ARG A C 1
ATOM 901 O O . ARG A 1 114 ? -28.506 -2.119 8.685 1.00 87.69 114 ARG A O 1
ATOM 908 N N . TYR A 1 115 ? -26.316 -2.444 8.348 1.00 88.12 115 TYR A N 1
ATOM 909 C CA . TYR A 1 115 ? -26.308 -1.923 6.979 1.00 88.12 115 TYR A CA 1
ATOM 910 C C . TYR A 1 115 ? -26.562 -3.036 5.949 1.00 88.12 115 TYR A C 1
ATOM 912 O O . TYR A 1 115 ? -26.616 -4.220 6.284 1.00 88.12 115 TYR A O 1
ATOM 920 N N . LYS A 1 116 ? -26.718 -2.657 4.674 1.00 87.38 116 LYS A N 1
ATOM 921 C CA . LYS A 1 116 ? -27.038 -3.551 3.541 1.00 87.38 116 LYS A CA 1
ATOM 922 C C . LYS A 1 116 ? -26.003 -4.657 3.314 1.00 87.38 116 LYS A C 1
ATOM 924 O O . LYS A 1 116 ? -26.326 -5.683 2.729 1.00 87.38 116 LYS A O 1
ATOM 929 N N . ASP A 1 117 ? -24.778 -4.461 3.787 1.00 86.12 117 ASP A N 1
ATOM 930 C CA . ASP A 1 117 ? -23.700 -5.454 3.766 1.00 86.12 117 ASP A CA 1
ATOM 931 C C . ASP A 1 117 ? -23.766 -6.455 4.936 1.00 86.12 117 ASP A C 1
ATOM 933 O O . ASP A 1 117 ? -22.913 -7.332 5.074 1.00 86.12 117 ASP A O 1
ATOM 937 N N . GLY A 1 118 ? -24.774 -6.319 5.801 1.00 86.56 118 GLY A N 1
ATOM 938 C CA . GLY A 1 118 ? -24.997 -7.157 6.965 1.00 86.56 118 GLY A CA 1
ATOM 939 C C . GLY A 1 118 ? -24.126 -6.818 8.176 1.00 86.56 118 GLY A C 1
ATOM 940 O O . GLY A 1 118 ? -24.272 -7.506 9.192 1.00 86.56 118 GLY A O 1
ATOM 941 N N . ARG A 1 119 ? -23.263 -5.795 8.107 1.00 89.94 119 ARG A N 1
ATOM 942 C CA . ARG A 1 119 ? -22.392 -5.359 9.211 1.00 89.94 119 ARG A CA 1
ATOM 943 C C . ARG A 1 119 ? -23.094 -4.330 10.097 1.00 89.94 119 ARG A C 1
ATOM 945 O O . ARG A 1 119 ? -24.041 -3.665 9.683 1.00 89.94 119 ARG A O 1
ATOM 952 N N . TRP A 1 120 ? -22.629 -4.215 11.338 1.00 89.81 120 TRP A N 1
ATOM 953 C CA . TRP A 1 120 ? -23.139 -3.244 12.305 1.00 89.81 120 TRP A CA 1
ATOM 954 C C . TRP A 1 120 ? -22.336 -1.949 12.258 1.00 89.81 120 TRP A C 1
ATOM 956 O O . TRP A 1 120 ? -21.108 -1.987 12.311 1.00 89.81 120 TRP A O 1
ATOM 966 N N . TYR A 1 121 ? -23.037 -0.821 12.258 1.00 90.31 121 TYR A N 1
ATOM 967 C CA . TYR A 1 121 ? -22.454 0.516 12.247 1.00 90.31 121 TYR A CA 1
ATOM 968 C C . TYR A 1 121 ? -22.964 1.340 13.418 1.00 90.31 121 TYR A C 1
ATOM 970 O O . TYR A 1 121 ? -24.113 1.193 13.834 1.00 90.31 121 TYR A O 1
ATOM 978 N N . ASN A 1 122 ? -22.107 2.227 13.926 1.00 90.69 122 ASN A N 1
ATOM 979 C CA . ASN A 1 122 ? -22.503 3.256 14.877 1.00 90.69 122 ASN A CA 1
ATOM 980 C C . ASN A 1 122 ? -23.083 4.445 14.112 1.00 90.69 122 ASN A C 1
ATOM 982 O O . ASN A 1 122 ? -22.492 4.925 13.137 1.00 90.69 122 ASN A O 1
ATOM 986 N N . GLY A 1 123 ? -24.221 4.941 14.576 1.00 90.19 123 GLY A N 1
ATOM 987 C CA . GLY A 1 123 ? -24.905 6.056 13.954 1.00 90.19 123 GLY A CA 1
ATOM 988 C C . GLY A 1 123 ? -25.606 6.962 14.949 1.00 90.19 123 GLY A C 1
ATOM 989 O O . GLY A 1 123 ? -25.767 6.625 16.120 1.00 90.19 123 GLY A O 1
ATOM 990 N N . LYS A 1 124 ? -26.025 8.130 14.471 1.00 89.75 124 LYS A N 1
ATOM 991 C CA . LYS A 1 124 ? -26.813 9.099 15.234 1.00 89.75 124 LYS A CA 1
ATOM 992 C C . LYS A 1 124 ? -28.200 9.214 14.621 1.00 89.75 124 LYS A C 1
ATOM 994 O O . LYS A 1 124 ? -28.317 9.402 13.411 1.00 89.75 124 LYS A O 1
ATOM 999 N N . VAL A 1 125 ? -29.241 9.103 15.442 1.00 89.38 125 VAL A N 1
ATOM 1000 C CA . VAL A 1 125 ? -30.630 9.243 14.987 1.00 89.38 125 VAL A CA 1
ATOM 1001 C C . VAL A 1 125 ? -30.866 10.695 14.584 1.00 89.38 125 VAL A C 1
ATOM 1003 O O . VAL A 1 125 ? -30.737 11.596 15.409 1.00 89.38 125 VAL A O 1
ATOM 1006 N N . LEU A 1 126 ? -31.195 10.935 13.319 1.00 87.62 126 LEU A N 1
ATOM 1007 C CA . LEU A 1 126 ? -31.548 12.262 12.809 1.00 87.62 126 LEU A CA 1
ATOM 1008 C C . LEU A 1 126 ? -33.054 12.498 12.838 1.00 87.62 126 LEU A C 1
ATOM 1010 O O . LEU A 1 126 ? -33.506 13.598 13.130 1.00 87.62 126 LEU A O 1
ATOM 1014 N N . GLN A 1 127 ? -33.821 11.457 12.532 1.00 84.25 127 GLN A N 1
ATOM 1015 C CA . GLN A 1 127 ? -35.275 11.478 12.538 1.00 84.25 127 GLN A CA 1
ATOM 1016 C C . GLN A 1 127 ? -35.774 10.082 12.895 1.00 84.25 127 GLN A C 1
ATOM 1018 O O . GLN A 1 127 ? -35.178 9.093 12.467 1.00 84.25 127 GLN A O 1
ATOM 1023 N N . SER A 1 128 ? -36.852 9.994 13.664 1.00 80.56 128 SER A N 1
ATOM 1024 C CA . SER A 1 128 ? -37.531 8.736 13.956 1.00 80.56 128 SER A CA 1
ATOM 1025 C C . SER A 1 128 ? -39.027 8.882 13.703 1.00 80.56 128 SER A C 1
ATOM 1027 O O . SER A 1 128 ? -39.673 9.784 14.229 1.00 80.56 128 SER A O 1
ATOM 1029 N N . ASP A 1 129 ? -39.557 7.971 12.893 1.00 78.69 129 ASP A N 1
ATOM 1030 C CA . ASP A 1 129 ? -40.983 7.714 12.729 1.00 78.69 129 ASP A CA 1
ATOM 1031 C C . ASP A 1 129 ? -41.316 6.377 13.421 1.00 78.69 129 ASP A C 1
ATOM 1033 O O . ASP A 1 129 ? -40.419 5.588 13.728 1.00 78.69 129 ASP A O 1
ATOM 1037 N N . ASN A 1 130 ? -42.602 6.063 13.629 1.00 70.69 130 ASN A N 1
ATOM 1038 C CA . ASN A 1 130 ? -43.046 4.909 14.437 1.00 70.69 130 ASN A CA 1
ATOM 1039 C C . ASN A 1 130 ? -42.428 3.539 14.071 1.00 70.69 130 ASN A C 1
ATOM 1041 O O . ASN A 1 130 ? -42.477 2.629 14.893 1.00 70.69 130 ASN A O 1
ATOM 1045 N N . SER A 1 131 ? -41.873 3.347 12.867 1.00 76.81 131 SER A N 1
ATOM 1046 C CA . SER A 1 131 ? -41.187 2.090 12.507 1.00 76.81 131 SER A CA 1
ATOM 1047 C C . SER A 1 131 ? -39.861 2.244 11.759 1.00 76.81 131 SER A C 1
ATOM 1049 O O . SER A 1 131 ? -39.173 1.243 11.541 1.00 76.81 131 SER A O 1
ATOM 1051 N N . VAL A 1 132 ? -39.481 3.465 11.374 1.00 82.25 132 VAL A N 1
ATOM 1052 C CA . VAL A 1 132 ? -38.287 3.744 10.566 1.00 82.25 132 VAL A CA 1
ATOM 1053 C C . VAL A 1 132 ? -37.553 4.932 11.165 1.00 82.25 132 VAL A C 1
ATOM 1055 O O . VAL A 1 132 ? -38.163 5.956 11.456 1.00 82.25 132 VAL A O 1
ATOM 1058 N N . ALA A 1 133 ? -36.242 4.805 11.320 1.00 85.62 133 ALA A N 1
ATOM 1059 C CA . ALA A 1 133 ? -35.373 5.895 11.728 1.00 85.62 133 ALA A CA 1
ATOM 1060 C C . ALA A 1 133 ? -34.383 6.230 10.614 1.00 85.62 133 ALA A C 1
ATOM 1062 O O . ALA A 1 133 ? -33.806 5.338 9.993 1.00 85.62 133 ALA A O 1
ATOM 1063 N N . THR A 1 134 ? -34.159 7.519 10.391 1.00 91.12 134 THR A N 1
ATOM 1064 C CA . THR A 1 134 ? -33.069 8.026 9.558 1.00 91.12 134 THR A CA 1
ATOM 1065 C C . THR A 1 134 ? -31.852 8.237 10.442 1.00 91.12 134 THR A C 1
ATOM 1067 O O . THR A 1 134 ? -31.897 8.999 11.410 1.00 91.12 134 THR A O 1
ATOM 1070 N N . ILE A 1 135 ? -30.758 7.563 10.109 1.00 90.06 135 ILE A N 1
ATOM 1071 C CA . ILE A 1 135 ? -29.540 7.503 10.913 1.00 90.06 135 ILE A CA 1
ATOM 1072 C C . ILE A 1 135 ? -28.379 8.045 10.092 1.00 90.06 135 ILE A C 1
ATOM 1074 O O . ILE A 1 135 ? -28.212 7.639 8.945 1.00 90.06 135 ILE A O 1
ATOM 1078 N N . SER A 1 136 ? -27.540 8.904 10.672 1.00 91.62 136 SER A N 1
ATOM 1079 C CA . SER A 1 136 ? -26.252 9.263 10.071 1.00 91.62 136 SER A CA 1
ATOM 1080 C C . SER A 1 136 ? -25.123 8.354 10.546 1.00 91.62 136 SER A C 1
ATOM 1082 O O . SER A 1 136 ? -25.026 8.103 11.749 1.00 91.62 136 SER A O 1
ATOM 1084 N N . PHE A 1 137 ? -24.220 7.942 9.656 1.00 91.44 137 PHE A N 1
ATOM 1085 C CA . PHE A 1 137 ? -23.007 7.205 10.034 1.00 91.44 137 PHE A CA 1
ATOM 1086 C C . PHE A 1 137 ? -22.081 8.072 10.900 1.00 91.44 137 PHE A C 1
ATOM 1088 O O . PHE A 1 137 ? -21.758 9.197 10.525 1.00 91.44 137 PHE A O 1
ATOM 1095 N N . LEU A 1 138 ? -21.615 7.539 12.035 1.00 89.62 138 LEU A N 1
ATOM 1096 C CA . LEU A 1 138 ? -20.600 8.207 12.864 1.00 89.62 138 LEU A CA 1
ATOM 1097 C C . LEU A 1 138 ? -19.176 7.957 12.352 1.00 89.62 138 LEU A C 1
ATOM 1099 O O . LEU A 1 138 ? -18.330 8.840 12.428 1.00 89.62 138 LEU A O 1
ATOM 1103 N N . THR A 1 139 ? -18.918 6.764 11.812 1.00 88.75 139 THR A N 1
ATOM 1104 C CA . THR A 1 139 ? -17.607 6.349 11.290 1.00 88.75 139 THR A CA 1
ATOM 1105 C C . THR A 1 139 ? -17.777 5.696 9.912 1.00 88.75 139 THR A C 1
ATOM 1107 O O . THR A 1 139 ? -17.788 4.465 9.818 1.00 88.75 139 THR A O 1
ATOM 1110 N N . PRO A 1 140 ? -17.997 6.484 8.842 1.00 86.25 140 PRO A N 1
ATOM 1111 C CA . PRO A 1 140 ? -18.139 5.949 7.492 1.00 86.25 140 PRO A CA 1
ATOM 1112 C C . PRO A 1 140 ? -16.824 5.303 7.036 1.00 86.25 140 PRO A C 1
ATOM 1114 O O . PRO A 1 140 ? -15.759 5.901 7.152 1.00 86.25 140 PRO A O 1
ATOM 1117 N N . THR A 1 141 ? -16.898 4.077 6.516 1.00 86.75 141 THR A N 1
ATOM 1118 C CA . THR A 1 141 ? -15.718 3.292 6.099 1.00 86.75 141 THR A CA 1
ATOM 1119 C C . THR A 1 141 ? -15.607 3.111 4.586 1.00 86.75 141 THR A C 1
ATOM 1121 O O . THR A 1 141 ? -14.699 2.437 4.110 1.00 86.75 141 THR A O 1
ATOM 1124 N N . SER A 1 142 ? -16.527 3.694 3.817 1.00 85.19 142 SER A N 1
ATOM 1125 C CA . SER A 1 142 ? -16.521 3.661 2.354 1.00 85.19 142 SER A CA 1
ATOM 1126 C C . SER A 1 142 ? -16.936 5.012 1.781 1.00 85.19 142 SER A C 1
ATOM 1128 O O . SER A 1 142 ? -17.672 5.766 2.420 1.00 85.19 142 SER A O 1
ATOM 1130 N N . GLU A 1 143 ? -16.513 5.295 0.550 1.00 85.00 143 GLU A N 1
ATOM 1131 C CA . GLU A 1 143 ? -16.866 6.528 -0.164 1.00 85.00 143 GLU A CA 1
ATOM 1132 C C . GLU A 1 143 ? -18.389 6.706 -0.287 1.00 85.00 143 GLU A C 1
ATOM 1134 O O . GLU A 1 143 ? -18.919 7.787 -0.041 1.00 85.00 143 GLU A O 1
ATOM 1139 N N . ASN A 1 144 ? -19.125 5.617 -0.539 1.00 82.56 144 ASN A N 1
ATOM 1140 C CA . ASN A 1 144 ? -20.589 5.636 -0.582 1.00 82.56 144 ASN A CA 1
ATOM 1141 C C . ASN A 1 144 ? -21.214 6.112 0.739 1.00 82.56 144 ASN A C 1
ATOM 1143 O O . ASN A 1 144 ? -22.199 6.846 0.707 1.00 82.56 144 ASN A O 1
ATOM 1147 N N . MET A 1 145 ? -20.636 5.735 1.886 1.00 85.88 145 MET A N 1
ATOM 1148 C CA . MET A 1 145 ? -21.086 6.195 3.207 1.00 85.88 145 MET A CA 1
ATOM 1149 C C . MET A 1 145 ? -20.672 7.643 3.495 1.00 85.88 145 MET A C 1
ATOM 1151 O O . MET A 1 145 ? -21.296 8.288 4.327 1.00 85.88 145 MET A O 1
ATOM 1155 N N . MET A 1 146 ? -19.634 8.171 2.842 1.00 79.69 146 MET A N 1
ATOM 1156 C CA . MET A 1 146 ? -19.257 9.584 2.967 1.00 79.69 146 MET A CA 1
ATOM 1157 C C . MET A 1 146 ? -20.171 10.484 2.130 1.00 79.69 146 MET A C 1
ATOM 1159 O O . MET A 1 146 ? -20.627 11.516 2.617 1.00 79.69 146 MET A O 1
ATOM 1163 N N . VAL A 1 147 ? -20.479 10.077 0.895 1.00 79.81 147 VAL A N 1
ATOM 1164 C CA . VAL A 1 147 ? -21.349 10.835 -0.022 1.00 79.81 147 VAL A CA 1
ATOM 1165 C C . VAL A 1 147 ? -22.825 10.713 0.373 1.00 79.81 147 VAL A C 1
ATOM 1167 O O . VAL A 1 147 ? -23.570 11.689 0.304 1.00 79.81 147 VAL A O 1
ATOM 1170 N N . ARG A 1 148 ? -23.262 9.527 0.818 1.00 82.06 148 ARG A N 1
ATOM 1171 C CA . ARG A 1 148 ? -24.599 9.270 1.380 1.00 82.06 148 ARG A CA 1
ATOM 1172 C C . ARG A 1 148 ? -24.464 8.877 2.843 1.00 82.06 148 ARG A C 1
ATOM 1174 O O . ARG A 1 148 ? -24.576 7.713 3.216 1.00 82.06 148 ARG A O 1
ATOM 1181 N N . ASN A 1 149 ? -24.227 9.881 3.674 1.00 83.44 149 ASN A N 1
ATOM 1182 C CA . ASN A 1 149 ? -23.969 9.707 5.100 1.00 83.44 149 ASN A CA 1
ATOM 1183 C C . ASN A 1 149 ? -25.201 9.370 5.945 1.00 83.44 149 ASN A C 1
ATOM 1185 O O . ASN A 1 149 ? -25.066 9.306 7.164 1.00 83.44 149 ASN A O 1
ATOM 1189 N N . THR A 1 150 ? -26.367 9.153 5.334 1.00 88.31 150 THR A N 1
ATOM 1190 C CA . THR A 1 150 ? -27.616 8.814 6.020 1.00 88.31 150 THR A CA 1
ATOM 1191 C C . THR A 1 150 ? -28.247 7.552 5.448 1.00 88.31 150 THR A C 1
ATOM 1193 O O . THR A 1 150 ? -28.175 7.302 4.246 1.00 88.31 150 THR A O 1
ATOM 1196 N N . GLU A 1 151 ? -28.881 6.757 6.308 1.00 86.50 151 GLU A N 1
ATOM 1197 C CA . GLU A 1 151 ? -29.613 5.550 5.926 1.00 86.50 151 GLU A CA 1
ATOM 1198 C C . GLU A 1 151 ? -30.910 5.437 6.738 1.00 86.50 151 GLU A C 1
ATOM 1200 O O . GLU A 1 151 ? -30.944 5.757 7.928 1.00 86.50 151 GLU A O 1
ATOM 1205 N N . SER A 1 152 ? -31.982 4.981 6.089 1.00 86.25 152 SER A N 1
ATOM 1206 C CA . SER A 1 152 ? -33.264 4.708 6.738 1.00 86.25 152 SER A CA 1
ATOM 1207 C C . SER A 1 152 ? -33.328 3.242 7.160 1.00 86.25 152 SER A C 1
ATOM 1209 O O . SER A 1 152 ? -33.273 2.347 6.318 1.00 86.25 152 SER A O 1
ATOM 1211 N N . VAL A 1 153 ? -33.462 2.989 8.460 1.00 81.88 153 VAL A N 1
ATOM 1212 C CA . VAL A 1 153 ? -33.420 1.644 9.050 1.00 81.88 153 VAL A CA 1
ATOM 1213 C C . VAL A 1 153 ? -34.705 1.366 9.819 1.00 81.88 153 VAL A C 1
ATOM 1215 O O . VAL A 1 153 ? -35.245 2.248 10.488 1.00 81.88 153 VAL A O 1
ATOM 1218 N N . ARG A 1 154 ? -35.207 0.130 9.732 1.00 79.50 154 ARG A N 1
ATOM 1219 C CA . ARG A 1 154 ? -36.380 -0.304 10.499 1.00 79.50 154 ARG A CA 1
ATOM 1220 C C . ARG A 1 154 ? -36.009 -0.527 11.965 1.00 79.50 154 ARG A C 1
ATOM 1222 O O . ARG A 1 154 ? -34.984 -1.123 12.268 1.00 79.50 154 ARG A O 1
ATOM 1229 N N . MET A 1 155 ? -36.873 -0.098 12.881 1.00 67.88 155 MET A N 1
ATOM 1230 C CA . MET A 1 155 ? -36.618 -0.122 14.334 1.00 67.88 155 MET A CA 1
ATOM 1231 C C . MET A 1 155 ? -36.838 -1.501 15.008 1.00 67.88 155 MET A C 1
ATOM 1233 O O . MET A 1 155 ? -37.037 -1.583 16.214 1.00 67.88 155 MET A O 1
ATOM 1237 N N . LEU A 1 156 ? -36.797 -2.601 14.247 1.00 61.84 156 LEU A N 1
ATOM 1238 C CA . LEU A 1 156 ? -36.897 -4.000 14.712 1.00 61.84 156 LEU A CA 1
ATOM 1239 C C . LEU A 1 156 ? -35.594 -4.730 14.359 1.00 61.84 156 LEU A C 1
ATOM 1241 O O . LEU A 1 156 ? -34.976 -4.310 13.389 1.00 61.84 156 LEU A O 1
ATOM 1245 N N . PRO A 1 157 ? -35.248 -5.879 14.986 1.00 59.69 157 PRO A N 1
ATOM 1246 C CA . PRO A 1 157 ? -34.013 -6.168 15.765 1.00 59.69 157 PRO A CA 1
ATOM 1247 C C . PRO A 1 157 ? -32.646 -5.713 15.199 1.00 59.69 157 PRO A C 1
ATOM 1249 O O . PRO A 1 157 ? -31.633 -5.784 15.889 1.00 59.69 157 PRO A O 1
ATOM 1252 N N . GLU A 1 158 ? -32.607 -5.230 13.966 1.00 55.75 158 GLU A N 1
ATOM 1253 C CA . GLU A 1 158 ? -31.535 -4.527 13.259 1.00 55.75 158 GLU A CA 1
ATOM 1254 C C . GLU A 1 158 ? -31.141 -3.186 13.895 1.00 55.75 158 GLU A C 1
ATOM 1256 O O . GLU A 1 158 ? -30.173 -2.575 13.447 1.00 55.75 158 GLU A O 1
ATOM 1261 N N . PHE A 1 159 ? -31.861 -2.738 14.929 1.00 57.84 159 PHE A N 1
ATOM 1262 C CA . PHE A 1 159 ? -31.629 -1.478 15.622 1.00 57.84 159 PHE A CA 1
ATOM 1263 C C . PHE A 1 159 ? -31.414 -1.711 17.124 1.00 57.84 159 PHE A C 1
ATOM 1265 O O . PHE A 1 159 ? -32.310 -2.153 17.846 1.00 57.84 159 PHE A O 1
ATOM 1272 N N . GLN A 1 160 ? -30.226 -1.372 17.622 1.00 66.88 160 GLN A N 1
ATOM 1273 C CA . GLN A 1 160 ? -29.899 -1.410 19.048 1.00 66.88 160 GLN A CA 1
ATOM 1274 C C . GLN A 1 160 ? -29.620 0.011 19.538 1.00 66.88 160 GLN A C 1
ATOM 1276 O O . GLN A 1 160 ? -28.688 0.675 19.084 1.00 66.88 160 GLN A O 1
ATOM 1281 N N . GLY A 1 161 ? -30.451 0.497 20.460 1.00 57.97 161 GLY A N 1
ATOM 1282 C CA . GLY A 1 161 ? -30.238 1.789 21.110 1.00 57.97 161 GLY A CA 1
ATOM 1283 C C . GLY A 1 161 ? -29.096 1.673 22.105 1.00 57.97 161 GLY A C 1
ATOM 1284 O O . GLY A 1 161 ? -29.090 0.736 22.904 1.00 57.97 161 GLY A O 1
ATOM 1285 N N . ILE A 1 162 ? -28.144 2.601 22.044 1.00 57.44 162 ILE A N 1
ATOM 1286 C CA . ILE A 1 162 ? -27.120 2.746 23.074 1.00 57.44 162 ILE A CA 1
ATOM 1287 C C . ILE A 1 162 ? -27.613 3.867 23.985 1.00 57.44 162 ILE A C 1
ATOM 1289 O O . ILE A 1 162 ? -27.684 5.021 23.567 1.00 57.44 162 ILE A O 1
ATOM 1293 N N . SER A 1 163 ? -27.987 3.539 25.220 1.00 48.31 163 SER A N 1
ATOM 1294 C CA . SER A 1 163 ? -28.241 4.555 26.237 1.00 48.31 163 SER A CA 1
ATOM 1295 C C . SER A 1 163 ? -26.897 5.136 26.667 1.00 48.31 163 SER A C 1
ATOM 1297 O O . SER A 1 163 ? -26.216 4.565 27.516 1.00 48.31 163 SER A O 1
ATOM 1299 N N . VAL A 1 164 ? -26.488 6.248 26.062 1.00 46.62 164 VAL A N 1
ATOM 1300 C CA . VAL A 1 164 ? -25.440 7.082 26.655 1.00 46.62 164 VAL A CA 1
ATOM 1301 C C . VAL A 1 164 ? -26.134 7.882 27.749 1.00 46.62 164 VAL A C 1
ATOM 1303 O O . VAL A 1 164 ? -26.950 8.756 27.457 1.00 46.62 164 VAL A O 1
ATOM 1306 N N . THR A 1 165 ? -25.903 7.522 29.009 1.00 38.91 165 THR A N 1
ATOM 1307 C CA . THR A 1 165 ? -26.377 8.328 30.132 1.00 38.91 165 THR A CA 1
ATOM 1308 C C . THR A 1 165 ? -25.631 9.661 30.124 1.00 38.91 165 THR A C 1
ATOM 1310 O O . THR A 1 165 ? -24.444 9.736 29.812 1.00 38.91 165 THR A O 1
ATOM 1313 N N . ASP A 1 166 ? -26.331 10.735 30.485 1.00 36.09 166 ASP A N 1
ATOM 1314 C CA . ASP A 1 166 ? -25.858 12.133 30.524 1.00 36.09 166 ASP A CA 1
ATOM 1315 C C . ASP A 1 166 ? -24.713 12.383 31.550 1.00 36.09 166 ASP A C 1
ATOM 1317 O O . ASP A 1 166 ? -24.374 13.515 31.901 1.00 36.09 166 ASP A O 1
ATOM 1321 N N . SER A 1 167 ? -24.115 11.306 32.066 1.00 39.78 167 SER A N 1
ATOM 1322 C CA . SER A 1 167 ? -23.027 11.281 33.043 1.00 39.78 167 SER A CA 1
ATOM 1323 C C . SER A 1 167 ? -21.638 11.386 32.400 1.00 39.78 167 SER A C 1
ATOM 1325 O O . SER A 1 167 ? -20.718 11.861 33.060 1.00 39.78 167 SER A O 1
ATOM 1327 N N . ASP A 1 168 ? -21.484 11.038 31.117 1.00 43.84 168 ASP A N 1
ATOM 1328 C CA . ASP A 1 168 ? -20.176 11.051 30.433 1.00 43.84 168 ASP A CA 1
ATOM 1329 C C . ASP A 1 168 ? -19.770 12.422 29.856 1.00 43.84 168 ASP A C 1
ATOM 1331 O O . ASP A 1 168 ? -18.630 12.613 29.433 1.00 43.84 168 ASP A O 1
ATOM 1335 N N . ILE A 1 169 ? -20.666 13.417 29.858 1.00 45.00 169 ILE A N 1
ATOM 1336 C CA . ILE A 1 169 ? -20.409 14.729 29.227 1.00 45.00 169 ILE A CA 1
ATOM 1337 C C . ILE A 1 169 ? -19.919 15.790 30.237 1.00 45.00 169 ILE A C 1
ATOM 1339 O O . ILE A 1 169 ? -19.321 16.791 29.844 1.00 45.00 169 ILE A O 1
ATOM 1343 N N . ARG A 1 170 ? -20.065 15.578 31.554 1.00 40.53 170 ARG A N 1
ATOM 1344 C CA . ARG A 1 170 ? -19.740 16.586 32.594 1.00 40.53 170 ARG A CA 1
ATOM 1345 C C . ARG A 1 170 ? -18.412 16.373 33.339 1.00 40.53 170 ARG A C 1
ATOM 1347 O O . ARG A 1 170 ? -18.265 16.780 34.486 1.00 40.53 170 ARG A O 1
ATOM 1354 N N . GLY A 1 171 ? -17.419 15.780 32.676 1.00 38.47 171 GLY A N 1
ATOM 1355 C CA . GLY A 1 171 ? -16.109 15.462 33.261 1.00 38.47 171 GLY A CA 1
ATOM 1356 C C . GLY A 1 171 ? -14.929 16.342 32.829 1.00 38.47 171 GLY A C 1
ATOM 1357 O O . GLY A 1 171 ? -13.800 15.873 32.908 1.00 38.47 171 GLY A O 1
ATOM 1358 N N . ARG A 1 172 ? -15.123 17.568 32.321 1.00 45.66 172 ARG A N 1
ATOM 1359 C CA . ARG A 1 172 ? -14.010 18.500 32.019 1.00 45.66 172 ARG A CA 1
ATOM 1360 C C . ARG A 1 172 ? -14.422 19.968 32.118 1.00 45.66 172 ARG A C 1
ATOM 1362 O O . ARG A 1 172 ? -14.412 20.675 31.124 1.00 45.66 172 ARG A O 1
ATOM 1369 N N . GLU A 1 173 ? -14.739 20.456 33.311 1.00 44.19 173 GLU A N 1
ATOM 1370 C CA . GLU A 1 173 ? -14.631 21.895 33.592 1.00 44.19 173 GLU A CA 1
ATOM 1371 C C . GLU A 1 173 ? -14.645 22.126 35.102 1.00 44.19 173 GLU A C 1
ATOM 1373 O O . GLU A 1 173 ? -15.689 22.084 35.745 1.00 44.19 173 GLU A O 1
ATOM 1378 N N . GLY A 1 174 ? -13.466 22.322 35.696 1.00 43.09 174 GLY A N 1
ATOM 1379 C CA . GLY A 1 174 ? -13.390 22.638 37.118 1.00 43.09 174 GLY A CA 1
ATOM 1380 C C . GLY A 1 174 ? -12.032 22.415 37.761 1.00 43.09 174 GLY A C 1
ATOM 1381 O O . GLY A 1 174 ? -11.953 21.664 38.722 1.00 43.09 174 GLY A O 1
ATOM 1382 N N . ASP A 1 175 ? -10.978 23.091 37.296 1.00 45.97 175 ASP A N 1
ATOM 1383 C CA . ASP A 1 175 ? -9.876 23.414 38.212 1.00 45.97 175 ASP A CA 1
ATOM 1384 C C . ASP A 1 175 ? -9.205 24.746 37.845 1.00 45.97 175 ASP A C 1
ATOM 1386 O O . ASP A 1 175 ? -8.196 24.830 37.150 1.00 45.97 175 ASP A O 1
ATOM 1390 N N . LYS A 1 176 ? -9.820 25.836 38.309 1.00 47.88 176 LYS A N 1
ATOM 1391 C CA . LYS A 1 176 ? -9.131 27.105 38.554 1.00 47.88 176 LYS A CA 1
ATOM 1392 C C . LYS A 1 176 ? -9.388 27.489 40.005 1.00 47.88 176 LYS A C 1
ATOM 1394 O O . LYS A 1 176 ? -10.246 28.318 40.298 1.00 47.88 176 LYS A O 1
ATOM 1399 N N . ARG A 1 177 ? -8.654 26.862 40.930 1.00 47.22 177 ARG A N 1
ATOM 1400 C CA . ARG A 1 177 ? -8.556 27.370 42.301 1.00 47.22 177 ARG A CA 1
ATOM 1401 C C . ARG A 1 177 ? -7.726 28.645 42.322 1.00 47.22 177 ARG A C 1
ATOM 1403 O O . ARG A 1 177 ? -6.515 28.640 42.133 1.00 47.22 177 ARG A O 1
ATOM 1410 N N . ILE A 1 178 ? -8.439 29.721 42.612 1.00 47.75 178 ILE A N 1
ATOM 1411 C CA . ILE A 1 178 ? -7.956 30.964 43.197 1.00 47.75 178 ILE A CA 1
ATOM 1412 C C . ILE A 1 178 ? -7.174 30.620 44.478 1.00 47.75 178 ILE A C 1
ATOM 1414 O O . ILE A 1 178 ? -7.694 29.924 45.353 1.00 47.75 178 ILE A O 1
ATOM 1418 N N . ARG A 1 179 ? -5.939 31.111 44.603 1.00 53.00 179 ARG A N 1
ATOM 1419 C CA . ARG A 1 179 ? -5.283 31.310 45.900 1.00 53.00 179 ARG A CA 1
ATOM 1420 C C . ARG A 1 179 ? -5.062 32.807 46.081 1.00 53.00 179 ARG A C 1
ATOM 1422 O O . ARG A 1 179 ? -4.441 33.437 45.227 1.00 53.00 179 ARG A O 1
ATOM 1429 N N . SER A 1 180 ? -5.670 33.323 47.148 1.00 54.22 180 SER A N 1
ATOM 1430 C CA . SER A 1 180 ? -5.377 34.614 47.774 1.00 54.22 180 SER A CA 1
ATOM 1431 C C . SER A 1 180 ? -3.939 34.696 48.262 1.00 54.22 180 SER A C 1
ATOM 1433 O O . SER A 1 180 ? -3.356 33.624 48.548 1.00 54.22 180 SER A O 1
#

Sequence (180 aa):
MGSEEERVLENQLELQLNEQKDSLSAIDHALLIDPTNSELREVHEELVQAIKDAEEGLLHLKRSRLLSEADTLLPSTNIFAEQEEKVEPIDPADVEPEPLQEKCYSVGSICRFRYKDGRWYNGKVLQSDNSVATISFLTPTSENMMVRNTESVRMLPEFQGISVTDSDIRGREGDKRIRS

Foldseek 3Di:
DVLVVLVVVLVVLVVVLVVLVVVLVVLVVVCVVPVPPPVSVVVSVVSVVVSVVSVVVSVVSVVVSVVVVVCVVPPPCVVPPDPPPPDDDDDPDDDDDDPDPPQPLDQQFWKWAQDPVRDIFIWGFHDDDPFKTKTFGPDDPDPCCVVVRIDIGTCPPRIGGDPPDPVVPPDDDDDDDDDD